Protein AF-A0A6L5PHQ0-F1 (afdb_monomer_lite)

Foldseek 3Di:
DDDPDDDDDDDDDPVVVVVLVVVCVVVVHDSVVVVVVVVVVVPCPPVNVVVVVVVVVVVVVLVVVVVVCVVPDDPVRLVVVLVVVQVVCCVPPNHDDDDPDDDPDPQDPDPVSNVVCVSPVD

Sequence (122 aa):
MPTNLPRITAYVSKEAQQRLRTLAKTRGLSQSQVIEELINTAHQDRRDWIAQQAGHQTMLTLALLTALAKRTLNEEELAKVRQMGGQAGALLFGPLGKRPFDVDAPPPEDDRLVALFAALSE

Secondary structure (DSSP, 8-state):
-------------HHHHHHHHHHHHHHT--HHHHHHHHHHHHT--HHHHHHHHHHHHHHHHHHHHHHHHHTT--HHHHHHHHHHHHHHHHHHH-SPPPPSS----PPPSSHHHHHHHHTT--

pLDDT: mean 70.27, std 13.01, range [42.22, 94.19]

Radius of gyration: 22.96 Å; chains: 1; bounding box: 50×26×62 Å

Structure (mmCIF, N/CA/C/O backbone):
data_AF-A0A6L5PHQ0-F1
#
_entry.id   AF-A0A6L5PHQ0-F1
#
loop_
_atom_site.group_PDB
_atom_site.id
_atom_site.type_symbol
_atom_site.label_atom_id
_atom_site.label_alt_id
_atom_site.label_comp_id
_atom_site.label_asym_id
_atom_site.label_entity_id
_atom_site.label_seq_id
_atom_site.pdbx_PDB_ins_code
_atom_site.Cartn_x
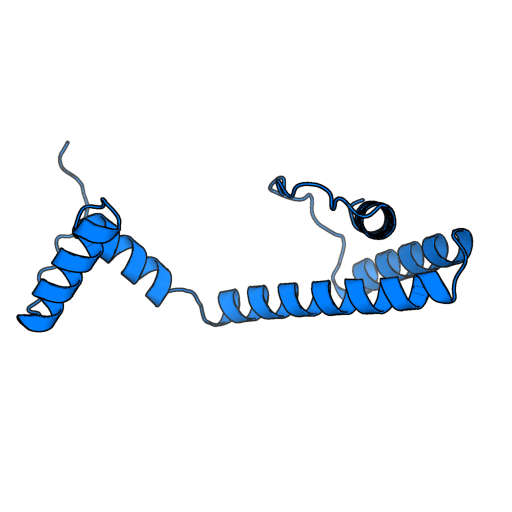_atom_site.Cartn_y
_atom_site.Cartn_z
_atom_site.occupancy
_atom_site.B_iso_or_equiv
_atom_site.auth_seq_id
_atom_site.auth_comp_id
_atom_site.auth_asym_id
_atom_site.auth_atom_id
_atom_site.pdbx_PDB_model_num
ATOM 1 N N . MET A 1 1 ? -25.281 11.163 20.005 1.00 42.22 1 MET A N 1
ATOM 2 C CA . MET A 1 1 ? -26.139 10.299 19.166 1.00 42.22 1 MET A CA 1
ATOM 3 C C . MET A 1 1 ? -25.941 8.859 19.611 1.00 42.22 1 MET A C 1
ATOM 5 O O . MET A 1 1 ? -24.788 8.504 19.832 1.00 42.22 1 MET A O 1
ATOM 9 N N . PRO A 1 2 ? -27.001 8.061 19.817 1.00 49.72 2 PRO A N 1
ATOM 10 C CA . PRO A 1 2 ? -26.841 6.642 20.114 1.00 49.72 2 PRO A CA 1
ATOM 11 C C . PRO A 1 2 ? -26.235 5.951 18.887 1.00 49.72 2 PRO A C 1
ATOM 13 O O . PRO A 1 2 ? -26.762 6.052 17.783 1.00 49.72 2 PRO A O 1
ATOM 16 N N . THR A 1 3 ? -25.083 5.316 19.063 1.00 62.91 3 THR A N 1
ATOM 17 C CA . THR A 1 3 ? -24.430 4.521 18.024 1.00 62.91 3 THR A CA 1
ATOM 18 C C . THR A 1 3 ? -25.118 3.159 17.936 1.00 62.91 3 THR A C 1
ATOM 20 O O . THR A 1 3 ? -25.187 2.438 18.926 1.00 62.91 3 THR A O 1
ATOM 23 N N . ASN A 1 4 ? -25.585 2.773 16.744 1.00 72.50 4 ASN A N 1
ATOM 24 C CA . ASN A 1 4 ? -26.144 1.440 16.446 1.00 72.50 4 ASN A CA 1
ATOM 25 C C . ASN A 1 4 ? -25.070 0.325 16.420 1.00 72.50 4 ASN A C 1
ATOM 27 O O . ASN A 1 4 ? -25.238 -0.694 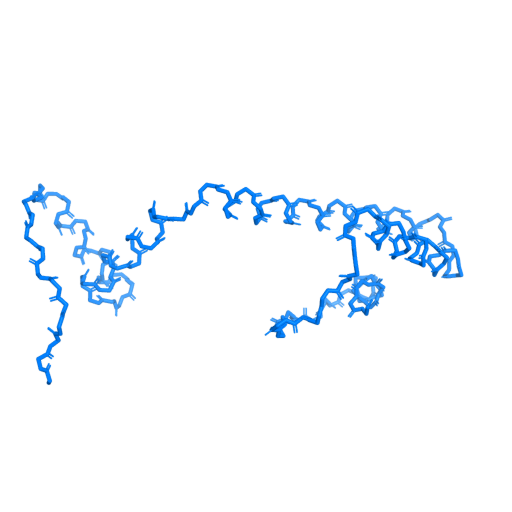15.754 1.00 72.50 4 ASN A O 1
ATOM 31 N N . LEU A 1 5 ? -23.937 0.522 17.099 1.00 77.88 5 LEU A N 1
ATOM 32 C CA . LEU A 1 5 ? -22.819 -0.414 17.078 1.00 77.88 5 LEU A CA 1
ATOM 33 C C . LEU A 1 5 ? -22.971 -1.451 18.201 1.00 77.88 5 LEU A C 1
ATOM 35 O O . LEU A 1 5 ? -23.301 -1.081 19.332 1.00 77.88 5 LEU A O 1
ATOM 39 N N . PRO A 1 6 ? -22.711 -2.742 17.929 1.00 81.88 6 PRO A N 1
ATOM 40 C CA . PRO A 1 6 ? -22.781 -3.778 18.949 1.00 81.88 6 PRO A CA 1
ATOM 41 C C . PRO A 1 6 ? -21.713 -3.551 20.025 1.00 81.88 6 PRO A C 1
ATOM 43 O O . PRO A 1 6 ? -20.547 -3.291 19.728 1.00 81.88 6 PRO A O 1
ATOM 46 N N . ARG A 1 7 ? -22.097 -3.692 21.299 1.00 83.62 7 ARG A N 1
ATOM 47 C CA . ARG A 1 7 ? -21.150 -3.677 22.419 1.00 83.62 7 ARG A CA 1
ATOM 48 C C . ARG A 1 7 ? -20.682 -5.096 22.714 1.00 83.62 7 ARG A C 1
ATOM 50 O O . ARG A 1 7 ? -21.445 -5.906 23.233 1.00 83.62 7 ARG A O 1
ATOM 57 N N . ILE A 1 8 ? -19.409 -5.367 22.448 1.00 82.81 8 ILE A N 1
ATOM 58 C CA . ILE A 1 8 ? -18.760 -6.637 22.786 1.00 82.81 8 ILE A CA 1
ATOM 59 C C . ILE A 1 8 ? -17.998 -6.454 24.101 1.00 82.81 8 ILE A C 1
ATOM 61 O O . ILE A 1 8 ? -17.247 -5.494 24.263 1.00 82.81 8 ILE A O 1
ATOM 65 N N . THR A 1 9 ? -18.201 -7.365 25.053 1.00 87.06 9 THR A N 1
ATOM 66 C CA . THR A 1 9 ? -17.455 -7.389 26.320 1.00 87.06 9 THR A CA 1
ATOM 67 C C . THR A 1 9 ? -16.668 -8.688 26.398 1.00 87.06 9 THR A C 1
ATOM 69 O O . THR A 1 9 ? -17.240 -9.760 26.230 1.00 87.06 9 THR A O 1
ATOM 72 N N . ALA A 1 10 ? -15.367 -8.593 26.661 1.00 85.25 10 ALA A N 1
ATOM 73 C CA . ALA A 1 10 ? -14.486 -9.743 26.810 1.00 85.25 10 ALA A CA 1
ATOM 74 C C . ALA A 1 10 ? -13.562 -9.555 28.015 1.00 85.25 10 ALA A C 1
ATOM 76 O O . ALA A 1 10 ? -13.155 -8.436 28.339 1.00 85.25 10 ALA A O 1
ATOM 77 N N . TYR A 1 11 ? -13.221 -10.662 28.668 1.00 90.62 11 TYR A N 1
ATOM 78 C CA . TYR A 1 11 ? -12.213 -10.677 29.719 1.00 90.62 11 TYR A CA 1
ATOM 79 C C . TYR A 1 11 ? -10.824 -10.799 29.094 1.00 90.62 11 TYR A C 1
ATOM 81 O O . TYR A 1 11 ? -10.597 -11.625 28.214 1.00 90.62 11 TYR A O 1
ATOM 89 N N . VAL A 1 12 ? -9.887 -9.984 29.571 1.00 89.56 12 VAL A N 1
ATOM 90 C CA . VAL A 1 12 ? -8.481 -10.003 29.151 1.00 89.56 12 VAL A CA 1
ATOM 91 C C . VAL A 1 12 ? -7.580 -10.088 30.377 1.00 89.56 12 VAL A C 1
ATOM 93 O O . VAL A 1 12 ? -7.975 -9.684 31.474 1.00 89.56 12 VAL A O 1
ATOM 96 N N . SER A 1 13 ? -6.359 -10.600 30.208 1.00 94.19 13 SER A N 1
ATOM 97 C CA . SER A 1 13 ? -5.389 -10.615 31.305 1.00 94.19 13 SER A CA 1
ATOM 98 C C . SER A 1 13 ? -5.032 -9.188 31.739 1.00 94.19 13 SER A C 1
ATOM 100 O O . SER A 1 13 ? -5.029 -8.250 30.934 1.00 94.19 13 SER A O 1
ATOM 102 N N . LYS A 1 14 ? -4.690 -9.015 33.023 1.00 92.19 14 LYS A N 1
ATOM 103 C CA . LYS A 1 14 ? -4.273 -7.712 33.576 1.00 92.19 14 LYS A CA 1
ATOM 104 C C . LYS A 1 14 ? -3.076 -7.130 32.814 1.00 92.19 14 LYS A C 1
ATOM 106 O O . LYS A 1 14 ? -3.038 -5.936 32.529 1.00 92.19 14 LYS A O 1
ATOM 111 N N . GLU A 1 15 ? -2.145 -7.990 32.415 1.00 94.00 15 GLU A N 1
ATOM 112 C CA . GLU A 1 15 ? -0.968 -7.637 31.617 1.00 94.00 15 GLU A CA 1
ATOM 113 C C . GLU A 1 15 ? -1.339 -7.135 30.218 1.00 94.00 15 GLU A C 1
ATOM 115 O O . GLU A 1 15 ? -0.774 -6.154 29.735 1.00 94.00 15 GLU A O 1
ATOM 120 N N . ALA A 1 16 ? -2.296 -7.783 29.544 1.00 87.50 16 ALA A N 1
ATOM 121 C CA . ALA A 1 16 ? -2.780 -7.336 28.240 1.00 87.50 16 ALA A CA 1
ATOM 122 C C . ALA A 1 16 ? -3.472 -5.969 28.345 1.00 87.50 16 ALA A C 1
ATOM 124 O O . ALA A 1 16 ? -3.200 -5.076 27.543 1.00 87.50 16 ALA A O 1
ATOM 125 N N . GLN A 1 17 ? -4.287 -5.764 29.385 1.00 92.12 17 GLN A N 1
ATOM 126 C CA . GLN A 1 17 ? -4.925 -4.474 29.642 1.00 92.12 17 GLN A CA 1
ATOM 127 C C . GLN A 1 17 ? -3.895 -3.365 29.910 1.00 92.12 17 GLN A C 1
ATOM 129 O O . GLN A 1 17 ? -4.043 -2.244 29.421 1.00 92.12 17 GLN A O 1
ATOM 134 N N . GLN A 1 18 ? -2.839 -3.662 30.669 1.00 92.50 18 GLN A N 1
ATOM 135 C CA . GLN A 1 18 ? -1.777 -2.700 30.950 1.00 92.50 18 GLN A CA 1
ATOM 136 C C . GLN A 1 18 ? -0.984 -2.346 29.687 1.00 92.50 18 GLN A C 1
ATOM 138 O O . GLN A 1 18 ? -0.752 -1.164 29.436 1.00 92.50 18 GLN A O 1
ATOM 143 N N . ARG A 1 19 ? -0.648 -3.338 28.850 1.00 91.75 19 ARG A N 1
ATOM 144 C CA . ARG A 1 19 ? -0.003 -3.110 27.546 1.00 91.75 19 ARG A CA 1
ATOM 145 C C . ARG A 1 19 ? -0.854 -2.233 26.630 1.00 91.75 19 ARG A C 1
ATOM 147 O O . ARG A 1 19 ? -0.325 -1.281 26.064 1.00 91.75 19 ARG A O 1
ATOM 154 N N . LEU A 1 20 ? -2.162 -2.489 26.547 1.00 91.44 20 LEU A N 1
ATOM 155 C CA . LEU A 1 20 ? -3.087 -1.669 25.758 1.00 91.44 20 LEU A CA 1
ATOM 156 C C . LEU A 1 20 ? -3.109 -0.211 26.240 1.00 91.44 20 LEU A C 1
ATOM 158 O O . LEU A 1 20 ? -3.051 0.711 25.430 1.00 91.44 20 LEU A O 1
ATOM 162 N N . ARG A 1 21 ? -3.149 0.013 27.560 1.00 92.19 21 ARG A N 1
ATOM 163 C CA . ARG A 1 21 ? -3.111 1.366 28.141 1.00 92.19 21 ARG A CA 1
ATOM 164 C C . ARG A 1 21 ? -1.817 2.101 27.815 1.00 92.19 21 ARG A C 1
ATOM 166 O O . ARG A 1 21 ? -1.869 3.283 27.491 1.00 92.19 21 ARG A O 1
ATOM 173 N N . THR A 1 22 ? -0.675 1.427 27.919 1.00 93.25 22 THR A N 1
ATOM 174 C CA . THR A 1 22 ? 0.620 2.017 27.563 1.00 93.25 22 THR A CA 1
ATOM 175 C C . THR A 1 22 ? 0.660 2.363 26.080 1.00 93.25 22 THR A C 1
ATOM 177 O O . THR A 1 22 ? 0.992 3.491 25.739 1.00 93.25 22 THR A O 1
ATOM 180 N N . LEU A 1 23 ? 0.232 1.442 25.212 1.00 89.69 23 LEU A N 1
ATOM 181 C CA . LEU A 1 23 ? 0.208 1.647 23.765 1.00 89.69 23 LEU A CA 1
ATOM 182 C C . LEU A 1 23 ? -0.678 2.835 23.361 1.00 89.69 23 LEU A C 1
ATOM 184 O O . LEU A 1 23 ? -0.255 3.673 22.569 1.00 89.69 23 LEU A O 1
ATOM 188 N N . ALA A 1 24 ? -1.867 2.943 23.956 1.00 93.00 24 ALA A N 1
ATOM 189 C CA . ALA A 1 24 ? -2.779 4.067 23.754 1.00 93.00 24 ALA A CA 1
ATOM 190 C C . ALA A 1 24 ? -2.138 5.407 24.145 1.00 93.00 24 ALA A C 1
ATOM 192 O O . ALA A 1 24 ? -2.176 6.359 23.369 1.00 93.00 24 ALA A O 1
ATOM 193 N N . LYS A 1 25 ? -1.459 5.461 25.301 1.00 92.94 25 LYS A N 1
ATOM 194 C CA . LYS A 1 25 ? -0.723 6.658 25.736 1.00 92.94 25 LYS A CA 1
ATOM 195 C C . LYS A 1 25 ? 0.407 7.024 24.778 1.00 92.94 25 LYS A C 1
ATOM 197 O O . LYS A 1 25 ? 0.520 8.187 24.413 1.00 92.94 25 LYS A O 1
ATOM 202 N N . THR A 1 26 ? 1.220 6.053 24.364 1.00 92.19 26 THR A N 1
ATOM 203 C CA . THR A 1 26 ? 2.349 6.285 23.450 1.00 92.19 26 THR A CA 1
ATOM 204 C C . THR A 1 26 ? 1.889 6.818 22.096 1.00 92.19 26 THR A C 1
ATOM 206 O O . THR A 1 26 ? 2.559 7.668 21.524 1.00 92.19 26 THR A O 1
ATOM 209 N N . ARG A 1 27 ? 0.743 6.346 21.592 1.00 87.62 27 ARG A N 1
ATOM 210 C CA . ARG A 1 27 ? 0.186 6.779 20.303 1.00 87.62 27 ARG A CA 1
ATOM 211 C C . ARG A 1 27 ? -0.691 8.032 20.391 1.00 87.62 27 ARG A C 1
ATOM 213 O O . ARG A 1 27 ? -1.124 8.524 19.360 1.00 87.62 27 ARG A O 1
ATOM 220 N N . GLY A 1 28 ? -0.982 8.537 21.593 1.00 92.44 28 GLY A N 1
ATOM 221 C CA . GLY A 1 28 ? -1.922 9.648 21.780 1.00 92.44 28 GLY A CA 1
ATOM 222 C C . GLY A 1 28 ? -3.369 9.304 21.398 1.00 92.44 28 GLY A C 1
ATOM 223 O O . GLY A 1 28 ? -4.146 10.200 21.083 1.00 92.44 28 GLY A O 1
ATOM 224 N N . LEU A 1 29 ? -3.733 8.017 21.416 1.00 91.19 29 LEU A N 1
ATOM 225 C CA . LEU A 1 29 ? -5.040 7.506 20.996 1.00 91.19 29 LEU A CA 1
ATOM 226 C C . LEU A 1 29 ? -5.855 6.999 22.190 1.00 91.19 29 LEU A C 1
ATOM 228 O O . LEU A 1 29 ? -5.321 6.645 23.243 1.00 91.19 29 LEU A O 1
ATOM 232 N N . SER A 1 30 ? -7.173 6.905 22.019 1.00 92.06 30 SER A N 1
ATOM 233 C CA . SER A 1 30 ? -8.028 6.189 22.969 1.00 92.06 30 SER A CA 1
ATOM 234 C C . SER A 1 30 ? -7.837 4.671 22.851 1.00 92.06 30 SER A C 1
ATOM 236 O O . SER A 1 30 ? -7.492 4.146 21.794 1.00 92.06 30 SER A O 1
ATOM 238 N N . GLN A 1 31 ? -8.111 3.930 23.930 1.00 89.50 31 GLN A N 1
ATOM 239 C CA . GLN A 1 31 ? -8.028 2.461 23.903 1.00 89.50 31 GLN A CA 1
ATOM 240 C C . GLN A 1 31 ? -8.958 1.844 22.847 1.00 89.50 31 GLN A C 1
ATOM 242 O O . GLN A 1 31 ? -8.587 0.846 22.240 1.00 89.50 31 GLN A O 1
ATOM 247 N N . SER A 1 32 ? -10.128 2.446 22.601 1.00 87.44 32 SER A N 1
ATOM 248 C CA . SER A 1 32 ? -11.062 1.994 21.565 1.00 87.44 32 SER A CA 1
ATOM 249 C C . SER A 1 32 ? -10.473 2.134 20.162 1.00 87.44 32 SER A C 1
ATOM 251 O O . SER A 1 32 ? -10.532 1.178 19.401 1.00 87.44 32 SER A O 1
ATOM 253 N N . GLN A 1 33 ? -9.840 3.272 19.853 1.00 87.94 33 GLN A N 1
ATOM 254 C CA . GLN A 1 33 ? -9.170 3.490 18.562 1.00 87.94 33 GLN A CA 1
ATOM 255 C C . GLN A 1 33 ? -8.011 2.514 18.357 1.00 87.94 33 GLN A C 1
ATOM 257 O O . GLN A 1 33 ? -7.859 1.950 17.282 1.00 87.94 33 GLN A O 1
ATOM 262 N N . VAL A 1 34 ? -7.226 2.248 19.406 1.00 88.94 34 VAL A N 1
ATOM 263 C CA . VAL A 1 34 ? -6.147 1.254 19.327 1.00 88.94 34 VAL A CA 1
ATOM 264 C C . VAL A 1 34 ? -6.698 -0.152 19.088 1.00 88.94 34 VAL A C 1
ATOM 266 O O . VAL A 1 34 ? -6.130 -0.900 18.301 1.00 88.94 34 VAL A O 1
ATOM 269 N N . ILE A 1 35 ? -7.797 -0.534 19.748 1.00 88.25 35 ILE A N 1
ATOM 270 C CA . ILE A 1 35 ? -8.442 -1.832 19.507 1.00 88.25 35 ILE A CA 1
ATOM 271 C C . ILE A 1 35 ? -8.965 -1.915 18.069 1.00 88.25 35 ILE A C 1
ATOM 273 O O . ILE A 1 35 ? -8.766 -2.936 17.423 1.00 88.25 35 ILE A O 1
ATOM 277 N N . GLU A 1 36 ? -9.584 -0.856 17.557 1.00 84.56 36 GLU A N 1
ATOM 278 C CA . GLU A 1 36 ? -10.080 -0.785 16.181 1.00 84.56 36 GLU A CA 1
ATOM 279 C C . GLU A 1 36 ? -8.947 -0.925 15.152 1.00 84.56 36 GLU A C 1
ATOM 281 O O . GLU A 1 36 ? -9.036 -1.762 14.256 1.00 84.56 36 GLU A O 1
ATOM 286 N N . GLU A 1 37 ? -7.831 -0.211 15.329 1.00 83.25 37 GLU A N 1
ATOM 287 C CA . GLU A 1 37 ? -6.627 -0.376 14.502 1.00 83.25 37 GLU A CA 1
ATOM 288 C C . GLU A 1 37 ? -6.087 -1.808 14.545 1.00 83.25 37 GLU A C 1
ATOM 290 O O . GLU A 1 37 ? -5.735 -2.377 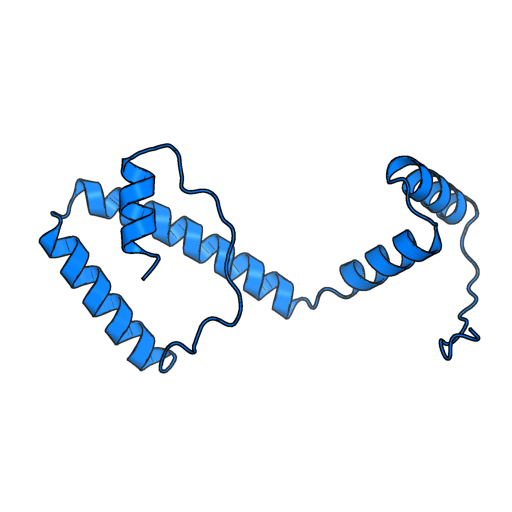13.510 1.00 83.25 37 GLU A O 1
ATOM 295 N N . LEU A 1 38 ? -6.010 -2.402 15.740 1.00 83.12 38 LEU A N 1
ATOM 296 C CA . LEU A 1 38 ? -5.513 -3.764 15.915 1.00 83.12 38 LEU A CA 1
ATOM 297 C C . LEU A 1 38 ? -6.442 -4.795 15.275 1.00 83.12 38 LEU A C 1
ATOM 299 O O . LEU A 1 38 ? -5.940 -5.746 14.689 1.00 83.12 38 LEU A O 1
ATOM 303 N N . ILE A 1 39 ? -7.761 -4.606 15.350 1.00 79.88 39 ILE A N 1
ATOM 304 C CA . ILE A 1 39 ? -8.753 -5.443 14.666 1.00 79.88 39 ILE A CA 1
ATOM 305 C C . ILE A 1 39 ? -8.559 -5.323 13.152 1.00 79.88 39 ILE A C 1
ATOM 307 O O . ILE A 1 39 ? -8.387 -6.337 12.484 1.00 79.88 39 ILE A O 1
ATOM 311 N N . ASN A 1 40 ? -8.487 -4.102 12.620 1.00 73.38 40 ASN A N 1
ATOM 312 C CA . ASN A 1 40 ? -8.283 -3.866 11.189 1.00 73.38 40 ASN A CA 1
ATOM 313 C C . ASN A 1 40 ? -6.958 -4.463 10.685 1.00 73.38 40 ASN A C 1
ATOM 315 O O . ASN A 1 40 ? -6.913 -5.052 9.610 1.00 73.38 40 ASN A O 1
ATOM 319 N N . THR A 1 41 ? -5.893 -4.376 11.485 1.00 67.62 41 THR A N 1
ATOM 320 C CA . THR A 1 41 ? -4.579 -4.948 11.150 1.00 67.62 41 THR A CA 1
ATOM 321 C C . THR A 1 41 ? -4.572 -6.474 11.275 1.00 67.62 41 THR A C 1
ATOM 323 O O . THR A 1 41 ? -4.011 -7.165 10.430 1.00 67.62 41 THR A O 1
ATOM 326 N N . ALA A 1 42 ? -5.209 -7.030 12.311 1.00 64.44 42 ALA A N 1
ATOM 327 C CA . ALA A 1 42 ? -5.319 -8.476 12.510 1.00 64.44 42 ALA A CA 1
ATOM 328 C C . ALA A 1 42 ? -6.195 -9.150 11.442 1.00 64.44 42 ALA A C 1
ATOM 330 O O . ALA A 1 42 ? -6.026 -10.339 11.174 1.00 64.44 42 ALA A O 1
ATOM 331 N N . HIS A 1 43 ? -7.105 -8.390 10.829 1.00 56.28 43 HIS A N 1
ATOM 332 C CA . HIS A 1 43 ? -7.941 -8.813 9.712 1.00 56.28 43 HIS A CA 1
ATOM 333 C C . HIS A 1 43 ? -7.386 -8.429 8.339 1.00 56.28 43 HIS A C 1
ATOM 335 O O . HIS A 1 43 ? -8.120 -8.556 7.361 1.00 56.28 43 HIS A O 1
ATOM 341 N N . GLN A 1 44 ? -6.123 -8.000 8.224 1.00 56.19 44 GLN A N 1
ATOM 342 C CA . GLN A 1 44 ? -5.525 -7.828 6.904 1.00 56.19 44 GLN A CA 1
ATOM 343 C C . GLN A 1 44 ? -5.575 -9.179 6.177 1.00 56.19 44 GLN A C 1
ATOM 345 O O . GLN A 1 44 ? -4.930 -10.142 6.603 1.00 56.19 44 GLN A O 1
ATOM 350 N N . ASP A 1 45 ? -6.396 -9.274 5.123 1.00 62.19 45 ASP A N 1
ATOM 351 C CA . ASP A 1 45 ? -6.568 -10.519 4.381 1.00 62.19 45 ASP A CA 1
ATOM 352 C C . ASP A 1 45 ? -5.187 -10.948 3.886 1.00 62.19 45 ASP A C 1
ATOM 354 O O . ASP A 1 45 ? -4.433 -10.171 3.292 1.00 62.19 45 ASP A O 1
ATOM 358 N N . ARG A 1 46 ? -4.826 -12.202 4.157 1.00 54.78 46 ARG A N 1
ATOM 359 C CA . ARG A 1 46 ? -3.563 -12.783 3.705 1.00 54.78 46 ARG A CA 1
ATOM 360 C C . ARG A 1 46 ? -3.385 -12.590 2.198 1.00 54.78 46 ARG A C 1
ATOM 362 O O . ARG A 1 46 ? -2.258 -12.423 1.743 1.00 54.78 46 ARG A O 1
ATOM 369 N N . ARG A 1 47 ? -4.478 -12.612 1.430 1.00 58.84 47 ARG A N 1
ATOM 370 C CA . ARG A 1 47 ? -4.466 -12.342 -0.012 1.00 58.84 47 ARG A CA 1
ATOM 371 C C . ARG A 1 47 ? -4.087 -10.900 -0.320 1.00 58.84 47 ARG A C 1
ATOM 373 O O . ARG A 1 47 ? -3.235 -10.693 -1.177 1.00 58.84 47 ARG A O 1
ATOM 380 N N . ASP A 1 48 ? -4.639 -9.941 0.413 1.00 61.97 48 ASP A N 1
ATOM 381 C CA . ASP A 1 48 ? -4.339 -8.518 0.237 1.00 61.97 48 ASP A CA 1
ATOM 382 C C . ASP A 1 48 ? -2.894 -8.207 0.621 1.00 61.97 48 ASP A C 1
ATOM 384 O O . ASP A 1 48 ? -2.197 -7.495 -0.099 1.00 61.97 48 ASP A O 1
ATOM 388 N N . TRP A 1 49 ? -2.397 -8.804 1.706 1.00 61.25 49 TRP A N 1
ATOM 389 C CA . TRP A 1 49 ? -0.996 -8.667 2.096 1.00 61.25 49 TRP A CA 1
ATOM 390 C C . TRP A 1 49 ? -0.044 -9.297 1.066 1.00 61.25 49 TRP A C 1
ATOM 392 O O . TRP A 1 49 ? 0.945 -8.673 0.683 1.00 61.25 49 TRP A O 1
ATOM 402 N N . ILE A 1 50 ? -0.356 -10.495 0.550 1.00 59.38 50 ILE A N 1
ATOM 403 C CA . ILE A 1 50 ? 0.431 -11.135 -0.519 1.00 59.38 50 ILE A CA 1
ATOM 404 C C . ILE A 1 50 ? 0.401 -10.290 -1.796 1.00 59.38 50 ILE A C 1
ATOM 406 O O . ILE A 1 50 ? 1.439 -10.129 -2.432 1.00 59.38 50 ILE A O 1
ATOM 410 N N . ALA A 1 51 ? -0.749 -9.723 -2.167 1.00 67.94 51 ALA A N 1
ATOM 411 C CA . ALA A 1 51 ? -0.867 -8.853 -3.332 1.00 67.94 51 ALA A CA 1
ATOM 412 C C . ALA A 1 51 ? -0.033 -7.572 -3.169 1.00 67.94 51 ALA A C 1
ATOM 414 O O . ALA A 1 51 ? 0.697 -7.197 -4.085 1.00 67.94 51 ALA A O 1
ATOM 415 N N . GLN A 1 52 ? -0.066 -6.944 -1.988 1.00 64.50 52 GLN A N 1
ATOM 416 C CA . GLN A 1 52 ? 0.769 -5.782 -1.669 1.00 64.50 52 GLN A CA 1
ATOM 417 C C . GLN A 1 52 ? 2.263 -6.126 -1.709 1.00 64.50 52 GLN A C 1
ATOM 419 O O . GLN A 1 52 ? 3.052 -5.391 -2.304 1.00 64.50 52 GLN A O 1
ATOM 424 N N . GLN A 1 53 ? 2.661 -7.264 -1.135 1.00 58.78 53 GLN A N 1
ATOM 425 C CA . GLN A 1 53 ? 4.051 -7.712 -1.150 1.00 58.78 53 GLN A CA 1
ATOM 426 C C . GLN A 1 53 ? 4.525 -8.057 -2.570 1.00 58.78 53 GLN A C 1
ATOM 428 O O . GLN A 1 53 ? 5.621 -7.657 -2.962 1.00 58.78 53 GLN A O 1
ATOM 433 N N . ALA A 1 54 ? 3.706 -8.760 -3.355 1.00 64.69 54 ALA A N 1
ATOM 434 C CA . ALA A 1 54 ? 3.999 -9.095 -4.745 1.00 64.69 54 ALA A CA 1
ATOM 435 C C . ALA A 1 54 ? 4.104 -7.834 -5.612 1.00 64.69 54 ALA A C 1
ATOM 437 O O . ALA A 1 54 ? 5.033 -7.719 -6.410 1.00 64.69 54 ALA A O 1
ATOM 438 N N . GLY A 1 55 ? 3.216 -6.857 -5.405 1.00 69.31 55 GLY A N 1
ATOM 439 C CA . GLY A 1 55 ? 3.296 -5.545 -6.042 1.00 69.31 55 GLY A CA 1
ATOM 440 C C . GLY A 1 55 ? 4.603 -4.826 -5.705 1.00 69.31 55 GLY A C 1
ATOM 441 O O . GLY A 1 55 ? 5.316 -4.392 -6.607 1.00 69.31 55 GLY A O 1
ATOM 442 N N . HIS A 1 56 ? 4.982 -4.783 -4.424 1.00 60.94 56 HIS A N 1
ATOM 443 C CA . HIS A 1 56 ? 6.232 -4.158 -3.986 1.00 60.94 56 HIS A CA 1
ATOM 444 C C . HIS A 1 56 ? 7.476 -4.834 -4.595 1.00 60.94 56 HIS A C 1
ATOM 446 O O . HIS A 1 56 ? 8.350 -4.156 -5.132 1.00 60.94 56 HIS A O 1
ATOM 452 N N . GLN A 1 57 ? 7.536 -6.169 -4.586 1.00 56.72 57 GLN A N 1
ATOM 453 C CA . GLN A 1 57 ? 8.639 -6.939 -5.181 1.00 56.72 57 GLN A CA 1
ATOM 454 C C . GLN A 1 57 ? 8.711 -6.789 -6.706 1.00 56.72 57 GLN A C 1
ATOM 456 O O . GLN A 1 57 ? 9.803 -6.704 -7.272 1.00 56.72 57 GLN A O 1
ATOM 461 N N . THR A 1 58 ? 7.559 -6.706 -7.374 1.00 72.94 58 THR A N 1
ATOM 462 C CA . THR A 1 58 ? 7.485 -6.467 -8.821 1.00 72.94 58 THR A CA 1
ATOM 463 C C . THR A 1 58 ? 8.039 -5.088 -9.164 1.00 72.94 58 THR A C 1
ATOM 465 O O . THR A 1 58 ? 8.855 -4.976 -10.074 1.00 72.94 58 THR A O 1
ATOM 468 N N . MET A 1 59 ? 7.683 -4.054 -8.397 1.00 67.88 59 MET A N 1
ATOM 469 C CA . MET A 1 59 ? 8.201 -2.698 -8.607 1.00 67.88 59 MET A CA 1
ATOM 470 C C . MET A 1 59 ? 9.706 -2.599 -8.343 1.00 67.88 59 MET A C 1
ATOM 472 O O . MET A 1 59 ? 10.417 -1.985 -9.135 1.00 67.88 59 MET A O 1
ATOM 476 N N . LEU A 1 60 ? 10.219 -3.245 -7.289 1.00 63.03 60 LEU A N 1
ATOM 477 C CA . LEU A 1 60 ? 11.664 -3.313 -7.030 1.00 63.03 60 LEU A CA 1
ATOM 478 C C . LEU A 1 60 ? 12.410 -4.018 -8.167 1.00 63.03 60 LEU A C 1
ATOM 480 O O . LEU A 1 60 ? 13.443 -3.538 -8.631 1.00 63.03 60 LEU A O 1
ATOM 484 N N . THR A 1 61 ? 11.864 -5.133 -8.650 1.00 67.00 61 THR A N 1
ATOM 485 C CA . THR A 1 61 ? 12.439 -5.884 -9.771 1.00 67.00 61 THR A CA 1
ATOM 486 C C . THR A 1 61 ? 12.421 -5.055 -11.050 1.00 67.00 61 THR A C 1
ATOM 488 O O . THR A 1 61 ? 13.426 -4.993 -11.752 1.00 67.00 61 THR A O 1
ATOM 491 N N . LEU A 1 62 ? 11.318 -4.359 -11.331 1.00 70.56 62 LEU A N 1
ATOM 492 C CA . LEU A 1 62 ? 11.202 -3.474 -12.482 1.00 70.56 62 LEU A CA 1
ATOM 493 C C . LEU A 1 62 ? 12.196 -2.313 -12.395 1.00 70.56 62 LEU A C 1
ATOM 495 O O . LEU A 1 62 ? 12.874 -2.031 -13.378 1.00 70.56 62 LEU A O 1
ATOM 499 N N . ALA A 1 63 ? 12.356 -1.689 -11.228 1.00 61.94 63 ALA A N 1
ATOM 500 C CA . ALA A 1 63 ? 13.343 -0.632 -11.020 1.00 61.94 63 ALA A CA 1
ATOM 501 C C . ALA A 1 63 ? 14.775 -1.132 -11.287 1.00 61.94 63 ALA A C 1
ATOM 503 O O . ALA A 1 63 ? 15.535 -0.476 -11.999 1.00 61.94 63 ALA A O 1
ATOM 504 N N . LEU A 1 64 ? 15.126 -2.323 -10.789 1.00 64.12 64 LEU A N 1
ATOM 505 C CA . LEU A 1 64 ? 16.434 -2.945 -11.019 1.00 64.12 64 LEU A CA 1
ATOM 506 C C . LEU A 1 64 ? 16.654 -3.308 -12.492 1.00 64.12 64 LEU A C 1
ATOM 508 O O . LEU A 1 64 ? 17.692 -2.970 -13.061 1.00 64.12 64 LEU A O 1
ATOM 512 N N . LEU A 1 65 ? 15.673 -3.952 -13.129 1.00 71.25 65 LEU A N 1
ATOM 513 C CA . LEU A 1 65 ? 15.730 -4.306 -14.548 1.00 71.25 65 LEU A CA 1
ATOM 514 C C . LEU A 1 65 ? 15.823 -3.063 -15.428 1.00 71.25 65 LEU A C 1
ATOM 516 O O . LEU A 1 65 ? 16.586 -3.061 -16.387 1.00 71.25 65 LEU A O 1
ATOM 520 N N . THR A 1 66 ? 15.121 -1.986 -15.081 1.00 65.12 66 THR A N 1
ATOM 521 C CA . THR A 1 66 ? 15.165 -0.747 -15.862 1.00 65.12 66 THR A CA 1
ATOM 522 C C . THR A 1 66 ? 16.475 0.014 -15.637 1.00 65.12 66 THR A C 1
ATOM 524 O O . THR A 1 66 ? 17.029 0.574 -16.580 1.00 65.12 66 THR A O 1
ATOM 527 N N . ALA A 1 67 ? 17.055 -0.028 -14.432 1.00 62.78 67 ALA A N 1
ATOM 528 C CA . ALA A 1 67 ? 18.400 0.493 -14.184 1.00 62.78 67 ALA A CA 1
ATOM 529 C C . ALA A 1 67 ? 19.479 -0.271 -14.980 1.00 62.78 67 ALA A C 1
ATOM 531 O O . ALA A 1 67 ? 20.426 0.339 -15.480 1.00 62.78 67 ALA A O 1
ATOM 532 N N . LEU A 1 68 ? 19.329 -1.591 -15.140 1.00 67.00 68 LEU A N 1
ATOM 533 C CA . LEU A 1 68 ? 20.184 -2.410 -16.008 1.00 67.00 68 LEU A CA 1
ATOM 534 C C . LEU A 1 68 ? 19.935 -2.116 -17.495 1.00 67.00 68 LEU A C 1
ATOM 536 O O . LEU A 1 68 ? 20.889 -1.960 -18.261 1.00 67.00 68 LEU A O 1
ATOM 540 N N . ALA A 1 69 ? 18.671 -1.969 -17.891 1.00 67.81 69 ALA A N 1
ATOM 541 C CA . ALA A 1 69 ? 18.272 -1.617 -19.247 1.00 67.81 69 ALA A CA 1
ATOM 542 C C . ALA A 1 69 ? 18.829 -0.246 -19.652 1.00 67.81 69 ALA A C 1
ATOM 544 O O . ALA A 1 69 ? 19.411 -0.128 -20.715 1.00 67.81 69 ALA A O 1
ATOM 545 N N . LYS A 1 70 ? 18.799 0.771 -18.784 1.00 64.94 70 LYS A N 1
ATOM 546 C CA . LYS A 1 70 ? 19.376 2.099 -19.073 1.00 64.94 70 LYS A CA 1
ATOM 547 C C . LYS A 1 70 ? 20.895 2.076 -19.305 1.00 64.94 70 LYS A C 1
ATOM 549 O O . LYS A 1 70 ? 21.428 2.961 -19.965 1.00 64.94 70 LYS A O 1
ATOM 554 N N . ARG A 1 71 ? 21.620 1.084 -18.770 1.00 65.56 71 ARG A N 1
ATOM 555 C CA . ARG A 1 71 ? 23.062 0.910 -19.048 1.00 65.56 71 ARG A CA 1
ATOM 556 C C . ARG A 1 71 ? 23.332 0.257 -20.406 1.00 65.56 71 ARG A C 1
ATOM 558 O O . ARG A 1 71 ? 24.484 0.243 -20.827 1.00 65.56 71 ARG A O 1
ATOM 565 N N . THR A 1 72 ? 22.314 -0.317 -21.045 1.00 65.88 72 THR A N 1
ATOM 566 C CA . THR A 1 72 ? 22.451 -1.178 -22.231 1.00 65.88 72 THR A CA 1
ATOM 567 C C . THR A 1 72 ? 21.610 -0.731 -23.426 1.00 65.88 72 THR A C 1
ATOM 569 O O . THR A 1 72 ? 21.995 -1.024 -24.551 1.00 65.88 72 THR A O 1
ATOM 572 N N . LEU A 1 73 ? 20.515 -0.008 -23.194 1.00 64.31 73 LEU A N 1
ATOM 573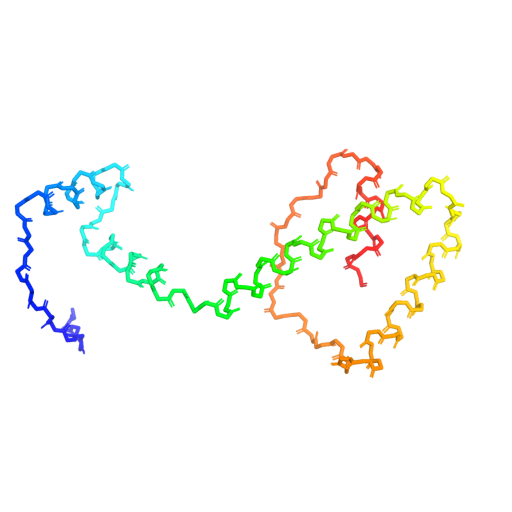 C CA . LEU A 1 73 ? 19.544 0.443 -24.185 1.00 64.31 73 LEU A CA 1
ATOM 574 C C . LEU A 1 73 ? 19.554 1.969 -24.296 1.00 64.31 73 LEU A C 1
ATOM 576 O O . LEU A 1 73 ? 19.641 2.677 -23.288 1.00 64.31 73 LEU A O 1
ATOM 580 N N . ASN A 1 74 ? 19.422 2.467 -25.522 1.00 71.56 74 ASN A N 1
ATOM 581 C CA . ASN A 1 74 ? 19.192 3.884 -25.793 1.00 71.56 74 ASN A CA 1
ATOM 582 C C . ASN A 1 74 ? 17.711 4.272 -25.567 1.00 71.56 74 ASN A C 1
ATOM 584 O O . ASN A 1 74 ? 16.849 3.426 -25.316 1.00 71.56 74 ASN A O 1
ATOM 588 N N . GLU A 1 75 ? 17.398 5.568 -25.624 1.00 68.25 75 GLU A N 1
ATOM 589 C CA . GLU A 1 75 ? 16.049 6.079 -25.327 1.00 68.25 75 GLU A CA 1
ATOM 590 C C . GLU A 1 75 ? 14.967 5.538 -26.281 1.00 68.25 75 GLU A C 1
ATOM 592 O O . GLU A 1 75 ? 13.855 5.233 -25.844 1.00 68.25 75 GLU A O 1
ATOM 597 N N . GLU A 1 76 ? 15.292 5.340 -27.562 1.00 71.38 76 GLU A N 1
ATOM 598 C CA . GLU A 1 76 ? 14.361 4.772 -28.546 1.00 71.38 76 GLU A CA 1
ATOM 599 C C . GLU A 1 76 ? 14.052 3.294 -28.269 1.00 71.38 76 GLU A C 1
ATOM 601 O O . GLU A 1 76 ? 12.923 2.830 -28.452 1.00 71.38 76 GLU A O 1
ATOM 606 N N . GLU A 1 77 ? 15.047 2.534 -27.816 1.00 66.75 77 GLU A N 1
ATOM 607 C CA . GLU A 1 77 ? 14.898 1.130 -27.436 1.00 66.75 77 GLU A CA 1
ATOM 608 C C . GLU A 1 77 ? 14.066 0.982 -26.159 1.00 66.75 77 GLU A C 1
ATOM 610 O O . GLU A 1 77 ? 13.197 0.111 -26.091 1.00 66.75 77 GLU A O 1
ATOM 615 N N . LEU A 1 78 ? 14.249 1.875 -25.183 1.00 65.88 78 LEU A N 1
ATOM 616 C CA . LEU A 1 78 ? 13.417 1.923 -23.978 1.00 65.88 78 LEU A CA 1
ATOM 617 C C . LEU A 1 78 ? 11.947 2.219 -24.310 1.00 65.88 78 LEU A C 1
ATOM 619 O O . LEU A 1 78 ? 11.052 1.565 -23.767 1.00 65.88 78 LEU A O 1
ATOM 623 N N . ALA A 1 79 ? 11.686 3.140 -25.243 1.00 64.81 79 ALA A N 1
ATOM 624 C CA . ALA A 1 79 ? 10.330 3.440 -25.702 1.00 64.81 79 ALA A CA 1
ATOM 625 C C . ALA A 1 79 ? 9.652 2.218 -26.354 1.00 64.81 79 ALA A C 1
ATOM 627 O O . ALA A 1 79 ? 8.490 1.917 -26.063 1.00 64.81 79 ALA A O 1
ATOM 628 N N . LYS A 1 80 ? 10.389 1.458 -27.176 1.00 68.31 80 LYS A N 1
ATOM 629 C CA . LYS A 1 80 ? 9.890 0.221 -27.807 1.00 68.31 80 LYS A CA 1
ATOM 630 C C . LYS A 1 80 ? 9.598 -0.875 -26.782 1.00 68.31 80 LYS A C 1
ATOM 632 O O . LYS A 1 80 ? 8.539 -1.498 -26.845 1.00 68.31 80 LYS A O 1
ATOM 637 N N . VAL A 1 81 ? 10.490 -1.084 -25.809 1.00 67.06 81 VAL A N 1
ATOM 638 C CA . VAL A 1 81 ? 10.287 -2.063 -24.725 1.00 67.06 81 VAL A CA 1
ATOM 639 C C . VAL A 1 81 ? 9.047 -1.717 -23.899 1.00 67.06 81 VAL A C 1
ATOM 641 O O . VAL A 1 81 ? 8.254 -2.607 -23.590 1.00 67.06 81 VAL A O 1
ATOM 644 N N . ARG A 1 82 ? 8.821 -0.431 -23.600 1.00 66.25 82 ARG A N 1
ATOM 645 C CA . ARG A 1 82 ? 7.615 0.031 -22.897 1.00 66.25 82 ARG A CA 1
ATOM 646 C C . ARG A 1 82 ? 6.343 -0.269 -23.690 1.00 66.25 82 ARG A C 1
ATOM 648 O O . ARG A 1 82 ? 5.395 -0.818 -23.132 1.00 66.25 82 ARG A O 1
ATOM 655 N N . GLN A 1 83 ? 6.331 0.034 -24.989 1.00 68.25 83 GLN A N 1
ATOM 656 C CA . GLN A 1 83 ? 5.186 -0.249 -25.857 1.00 68.25 83 GLN A CA 1
ATOM 657 C C . GLN A 1 83 ? 4.884 -1.754 -25.930 1.00 68.25 83 GLN A C 1
ATOM 659 O O . GLN A 1 83 ? 3.728 -2.158 -25.795 1.00 68.25 83 GLN A O 1
ATOM 664 N N . MET A 1 84 ? 5.918 -2.589 -26.080 1.00 67.69 84 MET A N 1
ATOM 665 C CA . MET A 1 84 ? 5.779 -4.049 -26.066 1.00 67.69 84 MET A CA 1
ATOM 666 C C . MET A 1 84 ? 5.258 -4.560 -24.717 1.00 67.69 84 MET A C 1
ATOM 668 O O . MET A 1 84 ? 4.380 -5.421 -24.686 1.00 67.69 84 MET A O 1
ATOM 672 N N . GLY A 1 85 ? 5.750 -4.006 -23.606 1.00 66.38 85 GLY A N 1
ATOM 673 C CA . GLY A 1 85 ? 5.273 -4.324 -22.261 1.00 66.38 85 GLY A CA 1
ATOM 674 C C . GLY A 1 85 ? 3.795 -3.979 -22.065 1.00 66.38 85 GLY A C 1
ATOM 675 O O . GLY A 1 85 ? 3.036 -4.808 -21.568 1.00 66.38 85 GLY A O 1
ATOM 676 N N . GLY A 1 86 ? 3.362 -2.801 -22.526 1.00 63.56 86 GLY A N 1
ATOM 677 C CA . GLY A 1 86 ? 1.957 -2.385 -22.488 1.00 63.56 86 GLY A CA 1
ATOM 678 C C . GLY A 1 86 ? 1.042 -3.294 -23.317 1.00 63.56 86 GLY A C 1
ATOM 679 O O . GLY A 1 86 ? -0.027 -3.688 -22.852 1.00 63.56 86 GLY A O 1
ATOM 680 N N . GLN A 1 87 ? 1.483 -3.698 -24.512 1.00 67.50 87 GLN A N 1
ATOM 681 C CA . GLN A 1 87 ? 0.747 -4.637 -25.367 1.00 67.50 87 GLN A CA 1
ATOM 682 C C . GLN A 1 87 ? 0.650 -6.037 -24.747 1.00 67.50 87 GLN A C 1
ATOM 684 O O . GLN A 1 87 ? -0.428 -6.631 -24.735 1.00 67.50 87 GLN A O 1
ATOM 689 N N . ALA A 1 88 ? 1.752 -6.552 -24.195 1.00 64.56 88 ALA A N 1
ATOM 690 C CA . ALA A 1 88 ? 1.769 -7.841 -23.510 1.00 64.56 88 ALA A CA 1
ATOM 691 C C . ALA A 1 88 ? 0.878 -7.828 -22.257 1.00 64.56 88 ALA A C 1
ATOM 693 O O . ALA A 1 88 ? 0.132 -8.777 -22.022 1.00 64.56 88 ALA A O 1
ATOM 694 N N . GLY A 1 89 ? 0.904 -6.736 -21.488 1.00 62.06 89 GLY A N 1
ATOM 695 C CA . GLY A 1 89 ? 0.038 -6.543 -20.328 1.00 62.06 89 GLY A CA 1
ATOM 696 C C . GLY A 1 89 ? -1.443 -6.544 -20.704 1.00 62.06 89 GLY A C 1
ATOM 697 O O . GLY A 1 89 ? -2.223 -7.281 -20.104 1.00 62.06 89 GLY A O 1
ATOM 698 N N . ALA A 1 90 ? -1.814 -5.798 -21.748 1.00 66.25 90 ALA A N 1
ATOM 699 C CA . ALA A 1 90 ? -3.185 -5.764 -22.250 1.00 66.25 90 ALA A CA 1
ATOM 700 C C . ALA A 1 90 ? -3.666 -7.136 -22.756 1.00 66.25 90 ALA A C 1
ATOM 702 O O . ALA A 1 90 ? -4.820 -7.503 -22.536 1.00 66.25 90 ALA A O 1
ATOM 703 N N . LEU A 1 91 ? -2.785 -7.907 -23.402 1.00 64.12 91 LEU A N 1
ATOM 704 C CA . LEU A 1 91 ? -3.093 -9.251 -23.894 1.00 64.12 91 LEU A CA 1
ATOM 705 C C . LEU A 1 91 ? -3.300 -10.262 -22.753 1.00 64.12 91 LEU A C 1
ATOM 707 O O . LEU A 1 91 ? -4.197 -11.096 -22.838 1.00 64.12 91 LEU A O 1
ATOM 711 N N . LEU A 1 92 ? -2.470 -10.207 -21.706 1.00 58.59 92 LEU A N 1
ATOM 712 C CA . LEU A 1 92 ? -2.464 -11.196 -20.620 1.00 58.59 92 LEU A CA 1
ATOM 713 C C . LEU A 1 92 ? -3.466 -10.889 -19.502 1.00 58.59 92 LEU A C 1
ATOM 715 O O . LEU A 1 92 ? -4.010 -11.814 -18.902 1.00 58.59 92 LEU A O 1
ATOM 719 N N . PHE A 1 93 ? -3.700 -9.609 -19.211 1.00 68.50 93 PHE A N 1
ATOM 720 C CA . PHE A 1 93 ? -4.474 -9.171 -18.044 1.00 68.50 93 PHE A CA 1
ATOM 721 C C . PHE A 1 93 ? -5.688 -8.304 -18.404 1.00 68.50 93 PHE A C 1
ATOM 723 O O . PHE A 1 93 ? -6.440 -7.906 -17.516 1.00 68.50 93 PHE A O 1
ATOM 730 N N . GLY A 1 94 ? -5.914 -8.046 -19.696 1.00 67.00 94 GLY A N 1
ATOM 731 C CA . GLY A 1 94 ? -6.957 -7.141 -20.166 1.00 67.00 94 GLY A CA 1
ATOM 732 C C . GLY A 1 94 ? -6.546 -5.664 -20.084 1.00 67.00 94 GLY A C 1
ATOM 733 O O . GLY A 1 94 ? -5.445 -5.333 -19.639 1.00 67.00 94 GLY A O 1
ATOM 734 N N . PRO A 1 95 ? -7.408 -4.745 -20.551 1.00 69.44 95 PRO A N 1
ATOM 735 C CA . PRO A 1 95 ? -7.095 -3.321 -20.577 1.00 69.44 95 PRO A CA 1
ATOM 736 C C . PRO A 1 95 ? -6.931 -2.760 -19.160 1.00 69.44 95 PRO A C 1
ATOM 738 O O . PRO A 1 95 ? -7.724 -3.056 -18.264 1.00 69.44 95 PRO A O 1
ATOM 741 N N . LEU A 1 96 ? -5.925 -1.901 -18.974 1.00 57.75 96 LEU A N 1
ATOM 742 C CA . LEU A 1 96 ? -5.718 -1.188 -17.717 1.00 57.75 96 LEU A CA 1
ATOM 743 C C . LEU A 1 96 ? -6.939 -0.294 -17.433 1.00 57.75 96 LEU A C 1
ATOM 745 O O . LEU A 1 96 ? -7.291 0.569 -18.238 1.00 57.75 96 LEU A O 1
ATOM 749 N N . GLY A 1 97 ? -7.606 -0.512 -16.298 1.00 56.25 97 GLY A N 1
ATOM 750 C CA . GLY A 1 97 ? -8.720 0.329 -15.859 1.00 56.25 97 GLY A CA 1
ATOM 751 C C . GLY A 1 97 ? -8.263 1.745 -15.493 1.00 56.25 97 GLY A C 1
ATOM 752 O O . GLY A 1 97 ? -7.093 1.980 -15.190 1.00 56.25 97 GLY A O 1
ATOM 753 N N . LYS A 1 98 ? -9.195 2.706 -15.479 1.00 56.81 98 LYS A N 1
ATOM 754 C CA . LYS A 1 98 ? -8.900 4.069 -15.019 1.00 56.81 98 LYS A CA 1
ATOM 755 C C . LYS A 1 98 ? -8.466 4.023 -13.549 1.00 56.81 98 LYS A C 1
ATOM 757 O O . LYS A 1 98 ? -9.186 3.473 -12.716 1.00 56.81 98 LYS A O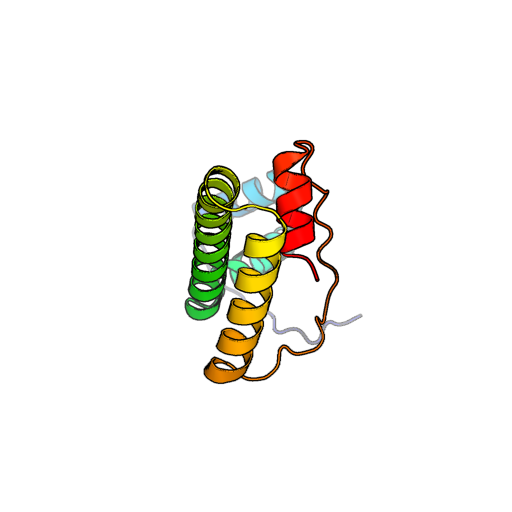 1
ATOM 762 N N . ARG A 1 99 ? -7.296 4.589 -13.239 1.00 51.94 99 ARG A N 1
ATOM 763 C CA . ARG A 1 99 ? -6.752 4.618 -11.874 1.00 51.94 99 ARG A CA 1
ATOM 764 C C . ARG A 1 99 ? -7.750 5.332 -10.933 1.00 51.94 99 ARG A C 1
ATOM 766 O O . ARG A 1 99 ? -8.150 6.451 -11.251 1.00 51.94 99 ARG A O 1
ATOM 773 N N . PRO A 1 100 ? -8.184 4.710 -9.817 1.00 47.31 100 PRO A N 1
ATOM 774 C CA . PRO A 1 100 ? -9.246 5.258 -8.964 1.00 47.31 100 PRO A CA 1
ATOM 775 C C . PRO A 1 100 ? -8.757 6.237 -7.882 1.00 47.31 100 PRO A C 1
ATOM 777 O O . PRO A 1 100 ? -9.574 6.785 -7.149 1.00 47.31 100 PRO A O 1
ATOM 780 N N . PHE A 1 101 ? -7.446 6.446 -7.764 1.00 55.41 101 PHE A N 1
ATOM 781 C CA . PHE A 1 101 ? -6.819 7.344 -6.795 1.00 55.41 101 PHE A CA 1
ATOM 782 C C . PHE A 1 101 ? 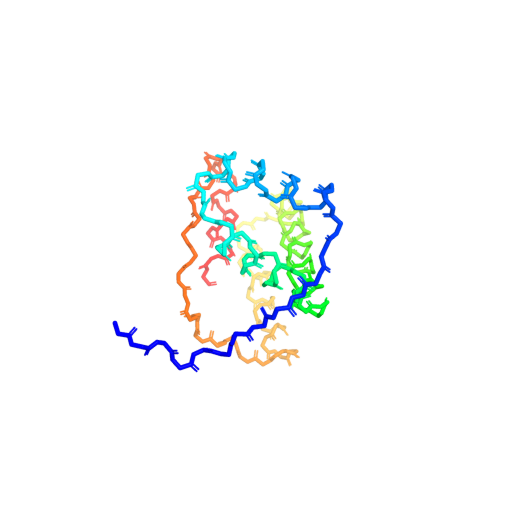-5.506 7.895 -7.355 1.00 55.41 101 PHE A C 1
ATOM 784 O O . PHE A 1 101 ? -4.823 7.221 -8.130 1.00 55.41 101 PHE A O 1
ATOM 791 N N . ASP A 1 102 ? -5.129 9.090 -6.917 1.00 54.78 102 ASP A N 1
ATOM 792 C CA . ASP A 1 102 ? -3.808 9.647 -7.185 1.00 54.78 102 ASP A CA 1
ATOM 793 C C . ASP A 1 102 ? -2.819 9.136 -6.131 1.00 54.78 102 ASP A C 1
ATOM 795 O O . ASP A 1 102 ? -3.122 9.087 -4.938 1.00 54.78 102 ASP A O 1
ATOM 799 N N . VAL A 1 103 ? -1.645 8.688 -6.579 1.00 55.38 103 VAL A N 1
ATOM 800 C CA . VAL A 1 103 ? -0.561 8.279 -5.681 1.00 55.38 103 VAL A CA 1
ATOM 801 C C . VAL A 1 103 ? 0.314 9.499 -5.457 1.00 55.38 103 VAL A C 1
ATOM 803 O O . VAL A 1 103 ? 1.060 9.894 -6.352 1.00 55.38 103 VAL A O 1
ATOM 806 N N . ASP A 1 104 ? 0.214 10.082 -4.267 1.00 50.38 104 ASP A N 1
ATOM 807 C CA . ASP A 1 104 ? 1.016 11.235 -3.864 1.00 50.38 104 ASP A CA 1
ATOM 808 C C . ASP A 1 104 ? 2.408 10.754 -3.419 1.00 50.38 104 ASP A C 1
ATOM 810 O O . ASP A 1 104 ? 2.703 10.583 -2.235 1.00 50.38 104 ASP A O 1
ATOM 814 N N . ALA A 1 105 ? 3.239 10.396 -4.399 1.00 58.34 105 ALA A N 1
ATOM 815 C CA . ALA A 1 105 ? 4.628 10.013 -4.190 1.00 58.34 105 ALA A CA 1
ATOM 816 C C . ALA A 1 105 ? 5.533 11.148 -4.688 1.00 58.34 105 ALA A C 1
ATOM 818 O O . ALA A 1 105 ? 5.467 11.483 -5.875 1.00 58.34 105 ALA A O 1
ATOM 819 N N . PRO A 1 106 ? 6.382 11.741 -3.823 1.00 59.47 106 PRO A N 1
ATOM 820 C CA . PRO A 1 106 ? 7.305 12.772 -4.263 1.00 59.47 106 PRO A CA 1
ATOM 821 C C . PRO A 1 106 ? 8.254 12.185 -5.318 1.00 59.47 106 PRO A C 1
ATOM 823 O O . PRO A 1 106 ? 8.724 11.051 -5.154 1.00 59.47 106 PRO A O 1
ATOM 826 N N . PRO A 1 107 ? 8.528 12.923 -6.408 1.00 63.53 107 PRO A N 1
ATOM 827 C CA . PRO A 1 107 ? 9.458 12.461 -7.420 1.00 63.53 107 PRO A CA 1
ATOM 828 C C . PRO A 1 107 ? 10.837 12.247 -6.782 1.00 63.53 107 PRO A C 1
ATOM 830 O O . PRO A 1 107 ? 11.229 12.999 -5.886 1.00 63.53 107 PRO A O 1
ATOM 833 N N . PRO A 1 108 ? 11.576 11.214 -7.209 1.00 66.19 108 PRO A N 1
ATOM 834 C CA . PRO A 1 108 ? 12.907 10.962 -6.679 1.00 66.19 108 PRO A CA 1
ATOM 835 C C . PRO A 1 108 ? 13.853 12.127 -7.010 1.00 66.19 108 PRO A C 1
ATOM 837 O O . PRO A 1 108 ? 13.733 12.746 -8.060 1.00 66.19 108 PRO A O 1
ATOM 840 N N . GLU A 1 109 ? 14.811 12.406 -6.126 1.00 70.38 109 GLU A N 1
ATOM 841 C CA . GLU A 1 109 ? 15.759 13.525 -6.288 1.00 70.38 109 GLU A CA 1
ATOM 842 C C . GLU A 1 109 ? 16.873 13.234 -7.312 1.00 70.38 109 GLU A C 1
ATOM 844 O O . GLU A 1 109 ? 17.523 14.149 -7.805 1.00 70.38 109 GLU A O 1
ATOM 849 N N . ASP A 1 110 ? 17.108 11.960 -7.635 1.00 72.56 110 ASP A N 1
ATOM 850 C CA . ASP A 1 110 ? 18.111 11.541 -8.618 1.00 72.56 110 ASP A CA 1
ATOM 851 C C . ASP A 1 110 ? 17.520 11.585 -10.036 1.00 72.56 110 ASP A C 1
ATOM 853 O O . ASP A 1 110 ? 16.580 10.848 -10.347 1.00 72.56 110 ASP A O 1
ATOM 857 N N . ASP A 1 111 ? 18.117 12.381 -10.926 1.00 67.50 111 ASP A N 1
ATOM 858 C CA . ASP A 1 111 ? 17.706 12.548 -12.330 1.00 67.50 111 ASP A CA 1
ATOM 859 C C . ASP A 1 111 ? 17.541 11.221 -13.092 1.00 67.50 111 ASP A C 1
ATOM 861 O O . ASP A 1 111 ? 16.718 11.087 -14.006 1.00 67.50 111 ASP A O 1
ATOM 865 N N . ARG A 1 112 ? 18.312 10.189 -12.732 1.00 61.78 112 ARG A N 1
ATOM 866 C CA . ARG A 1 112 ? 18.191 8.864 -13.347 1.00 61.78 112 ARG A CA 1
ATOM 867 C C . ARG A 1 112 ? 16.915 8.174 -12.903 1.00 61.78 112 ARG A C 1
ATOM 869 O O . ARG A 1 112 ? 16.295 7.511 -13.731 1.00 61.78 112 ARG A O 1
ATOM 876 N N . LEU A 1 113 ? 16.546 8.332 -11.637 1.00 59.31 113 LEU A N 1
ATOM 877 C CA . LEU A 1 113 ? 15.305 7.820 -11.071 1.00 59.31 113 LEU A CA 1
ATOM 878 C C . LEU A 1 113 ? 14.098 8.639 -11.547 1.00 59.31 113 LEU A C 1
ATOM 880 O O . LEU A 1 113 ? 13.040 8.056 -11.754 1.00 59.31 113 LEU A O 1
ATOM 884 N N . VAL A 1 114 ? 14.256 9.941 -11.814 1.00 68.00 114 VAL A N 1
ATOM 885 C CA . VAL A 1 114 ? 13.212 10.781 -12.431 1.00 68.00 114 VAL A CA 1
ATOM 886 C C . VAL A 1 114 ? 12.878 10.289 -13.837 1.00 68.00 114 VAL A C 1
ATOM 888 O O . VAL A 1 114 ? 11.711 10.066 -14.151 1.00 68.00 114 VAL A O 1
ATOM 891 N N . ALA A 1 115 ? 13.894 10.041 -14.669 1.00 62.31 115 ALA A N 1
ATOM 892 C CA . ALA A 1 115 ? 13.694 9.496 -16.013 1.00 62.31 115 ALA A CA 1
ATOM 893 C C . ALA A 1 115 ? 13.010 8.116 -15.984 1.00 62.31 115 ALA A C 1
ATOM 895 O O . ALA A 1 115 ? 12.172 7.812 -16.829 1.00 62.31 115 ALA A O 1
ATOM 896 N N . LEU A 1 116 ? 13.337 7.291 -14.984 1.00 59.53 116 LEU A N 1
ATOM 897 C CA . LEU A 1 116 ? 12.694 5.997 -14.756 1.00 59.53 116 LEU A CA 1
ATOM 898 C C . LEU A 1 116 ? 11.241 6.146 -14.296 1.00 59.53 116 LEU A C 1
ATOM 900 O O . LEU A 1 116 ? 10.372 5.431 -14.780 1.00 59.53 116 LEU A O 1
ATOM 904 N N . PHE A 1 117 ? 10.962 7.087 -13.396 1.00 62.00 117 PHE A N 1
ATOM 905 C CA . PHE A 1 117 ? 9.609 7.382 -12.939 1.00 62.00 117 PHE A CA 1
ATOM 906 C C . PHE A 1 117 ? 8.734 7.885 -14.095 1.00 62.00 117 PHE A C 1
ATOM 908 O O . PHE A 1 117 ? 7.643 7.366 -14.304 1.00 62.00 117 PHE A O 1
ATOM 915 N N . ALA A 1 118 ? 9.232 8.803 -14.926 1.00 62.72 118 ALA A N 1
ATOM 916 C CA . ALA A 1 118 ? 8.542 9.238 -16.145 1.00 62.72 118 ALA A CA 1
ATOM 917 C C . ALA A 1 118 ? 8.315 8.080 -17.142 1.00 62.72 118 ALA A C 1
ATOM 919 O O . ALA A 1 118 ? 7.266 7.984 -17.783 1.00 62.72 118 ALA A O 1
ATOM 920 N N . ALA A 1 119 ? 9.267 7.145 -17.230 1.00 57.75 119 ALA A N 1
ATOM 921 C CA . ALA A 1 119 ? 9.139 5.939 -18.045 1.00 57.75 119 ALA A CA 1
ATOM 922 C C . ALA A 1 119 ? 8.094 4.927 -17.519 1.00 57.75 119 ALA A C 1
ATOM 924 O O . ALA A 1 119 ? 7.754 3.990 -18.239 1.00 57.75 119 ALA A O 1
ATOM 925 N N . LEU A 1 120 ? 7.589 5.091 -16.292 1.00 54.91 120 LEU A N 1
ATOM 926 C CA . LEU A 1 120 ? 6.654 4.164 -15.639 1.00 54.91 120 LEU A CA 1
ATOM 927 C C . LEU A 1 120 ? 5.292 4.788 -15.282 1.00 54.91 120 LEU A C 1
ATOM 929 O O . LEU A 1 120 ? 4.349 4.050 -15.006 1.00 54.91 120 LEU A O 1
ATOM 933 N N . SER A 1 121 ? 5.181 6.119 -15.267 1.00 55.19 121 SER A N 1
ATOM 934 C CA . SER A 1 121 ? 4.030 6.852 -14.708 1.00 55.19 121 SER A CA 1
ATOM 935 C C . SER A 1 121 ? 2.974 7.323 -15.722 1.00 55.19 121 SER A C 1
ATOM 937 O O . SER A 1 121 ? 2.027 7.991 -15.311 1.00 55.19 121 SER A O 1
ATOM 939 N N . GLU A 1 122 ? 3.086 6.941 -16.998 1.00 48.94 122 GLU A N 1
ATOM 940 C CA . GLU A 1 122 ? 2.036 7.132 -18.030 1.00 48.94 122 GLU A CA 1
ATOM 941 C C . GLU A 1 122 ? 1.450 5.797 -18.489 1.00 48.94 122 GLU A C 1
ATOM 943 O O . GLU A 1 122 ? 2.257 4.920 -18.894 1.00 48.94 122 GLU A O 1
#